Protein AF-W7F8H7-F1 (afdb_monomer)

InterPro domains:
  IPR001106 Aromatic amino acid lyase [PF00221] (1-127)
  IPR001106 Aromatic amino acid lyase [PTHR10362] (3-127)
  IPR008948 L-Aspartase-like [SSF48557] (1-127)

Mean predicted aligned error: 2.89 Å

Sequence (127 aa):
VHCGANFQAASVTAATEKVRLSLQSIGKMLFSQVSEMINHDLSNGLPPNLAADDPSVSFCLKGLDANTAAYTSELGFLANPVSNHVQSAEMHNQSINSLGLLSARQTFAAIECLSMIVANALYTACQ

Foldseek 3Di:
DDDDDPVQVQVLLVVLLVLLLVLLVVLVVLLVVLVQCQPCVRNVRQDHNNDPDDVVPDNPCPVLNVVSVVLSVVSVVLSDRPLVVDPQDDVNPCNDHRCNVVSNVSSVVSVVSSVSSVVSSVVSVVD

Radius of gyration: 20.92 Å; Cα contacts (8 Å, |Δi|>4): 155; chains: 1; bounding box: 55×21×61 Å

Structure (mmCIF, N/CA/C/O backbone):
data_AF-W7F8H7-F1
#
_entry.id   AF-W7F8H7-F1
#
loop_
_atom_site.group_PDB
_atom_site.id
_atom_site.type_symbol
_atom_site.label_atom_id
_atom_site.label_alt_id
_atom_site.label_comp_id
_atom_site.label_asym_id
_atom_site.label_entity_id
_atom_site.label_seq_id
_atom_site.pdbx_PDB_ins_code
_atom_site.Cartn_x
_atom_site.Cartn_y
_atom_site.Cartn_z
_atom_site.occupancy
_atom_site.B_iso_or_equiv
_atom_site.auth_seq_id
_atom_site.auth_comp_id
_atom_site.auth_asym_id
_atom_site.auth_atom_id
_atom_site.pdbx_PDB_model_num
ATOM 1 N N . VAL A 1 1 ? 32.347 -7.811 -28.209 1.00 87.25 1 VAL A N 1
ATOM 2 C CA . VAL A 1 1 ? 31.465 -6.870 -27.476 1.00 87.25 1 VAL A CA 1
ATOM 3 C C . VAL A 1 1 ? 30.032 -7.305 -27.723 1.00 87.25 1 VAL A C 1
ATOM 5 O O . VAL A 1 1 ? 29.695 -7.506 -28.882 1.00 87.25 1 VAL A O 1
ATOM 8 N N . HIS A 1 2 ? 29.231 -7.520 -26.676 1.00 92.44 2 HIS A N 1
ATOM 9 C CA . HIS A 1 2 ? 27.807 -7.851 -26.811 1.00 92.44 2 HIS A CA 1
ATOM 10 C C . HIS A 1 2 ? 26.963 -6.608 -26.521 1.00 92.44 2 HIS A C 1
ATOM 12 O O . HIS A 1 2 ? 27.133 -5.990 -25.472 1.00 92.44 2 HIS A O 1
ATOM 18 N N . CYS A 1 3 ? 26.052 -6.266 -27.432 1.00 93.94 3 CYS A N 1
ATOM 19 C CA . CYS A 1 3 ? 25.064 -5.206 -27.247 1.00 93.94 3 CYS A CA 1
ATOM 20 C C . CYS A 1 3 ? 23.724 -5.857 -26.885 1.00 93.94 3 CYS A C 1
ATOM 22 O O . CYS A 1 3 ? 23.200 -6.648 -27.665 1.00 93.94 3 CYS A O 1
ATOM 24 N N . GLY A 1 4 ? 23.197 -5.563 -25.697 1.00 95.69 4 GLY A N 1
ATOM 25 C CA . GLY A 1 4 ? 21.960 -6.152 -25.178 1.00 95.69 4 GLY A CA 1
ATOM 26 C C . GLY A 1 4 ? 21.073 -5.118 -24.490 1.00 95.69 4 GLY A C 1
ATOM 27 O O . GLY A 1 4 ? 21.343 -3.923 -24.561 1.00 95.69 4 GLY A O 1
ATOM 28 N N . ALA A 1 5 ? 20.028 -5.586 -23.804 1.00 95.38 5 ALA A N 1
ATOM 29 C CA . ALA A 1 5 ? 18.967 -4.739 -23.250 1.00 95.38 5 ALA A CA 1
ATOM 30 C C . ALA A 1 5 ? 18.770 -4.899 -21.729 1.00 95.38 5 ALA A C 1
ATOM 32 O O . ALA A 1 5 ? 17.672 -4.699 -21.217 1.00 95.38 5 ALA A O 1
ATOM 33 N N . ASN A 1 6 ? 19.826 -5.243 -20.980 1.00 96.31 6 ASN A N 1
ATOM 34 C CA . ASN A 1 6 ? 19.750 -5.481 -19.524 1.00 96.31 6 ASN A CA 1
ATOM 35 C C . ASN A 1 6 ? 19.339 -4.240 -18.704 1.00 96.31 6 ASN A C 1
ATOM 37 O O . ASN A 1 6 ? 19.064 -4.352 -17.514 1.00 96.31 6 ASN A O 1
ATOM 41 N N . PHE A 1 7 ? 19.279 -3.063 -19.329 1.00 96.12 7 PHE A N 1
ATOM 42 C CA . PHE A 1 7 ? 18.739 -1.835 -18.745 1.00 96.12 7 PHE A CA 1
ATOM 43 C C . PHE A 1 7 ? 17.199 -1.809 -18.690 1.00 96.12 7 PHE A C 1
ATOM 45 O O . PHE A 1 7 ? 16.627 -0.932 -18.043 1.00 96.12 7 PHE A O 1
ATOM 52 N N . GLN A 1 8 ? 16.506 -2.752 -19.342 1.00 97.75 8 GLN A N 1
ATOM 53 C CA . GLN A 1 8 ? 15.049 -2.848 -19.290 1.00 97.75 8 GLN A CA 1
ATOM 54 C C . GLN A 1 8 ? 14.587 -3.376 -17.923 1.00 97.75 8 GLN A C 1
ATOM 56 O O . GLN A 1 8 ? 14.487 -4.581 -17.693 1.00 97.75 8 GLN A O 1
ATOM 61 N N . ALA A 1 9 ? 14.260 -2.466 -17.007 1.00 97.94 9 ALA A N 1
ATOM 62 C CA . ALA A 1 9 ? 13.911 -2.783 -15.620 1.00 97.94 9 ALA A CA 1
ATOM 63 C C . ALA A 1 9 ? 12.470 -3.316 -15.428 1.00 97.94 9 ALA A C 1
ATOM 65 O O . ALA A 1 9 ? 11.810 -2.984 -14.445 1.00 97.94 9 ALA A O 1
ATOM 66 N N . ALA A 1 10 ? 11.951 -4.126 -16.355 1.00 97.81 10 ALA A N 1
ATOM 67 C 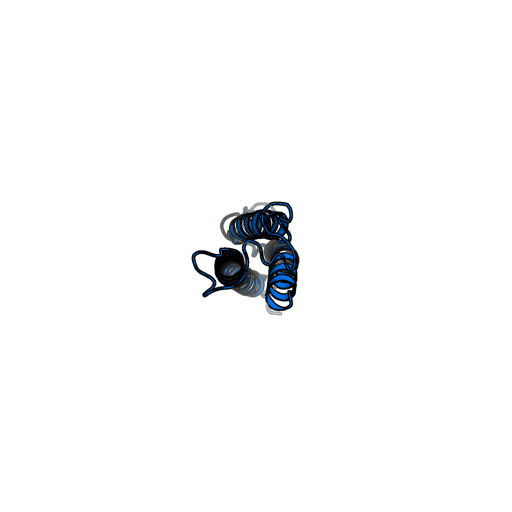CA . ALA A 1 10 ? 10.580 -4.649 -16.299 1.00 97.81 10 ALA A CA 1
ATOM 68 C C . ALA A 1 10 ? 10.326 -5.548 -15.073 1.00 97.81 10 ALA A C 1
ATOM 70 O O . ALA A 1 10 ? 9.221 -5.566 -14.531 1.00 97.81 10 ALA A O 1
ATOM 71 N N . SER A 1 11 ? 11.358 -6.246 -14.587 1.00 98.25 11 SER A N 1
ATOM 72 C CA . SER A 1 11 ? 11.294 -7.036 -13.351 1.00 98.25 11 SER A CA 1
ATOM 73 C C . SER A 1 11 ? 10.974 -6.178 -12.121 1.00 98.25 11 SER A C 1
ATOM 75 O O . SER A 1 11 ? 10.208 -6.608 -11.261 1.00 98.25 11 SER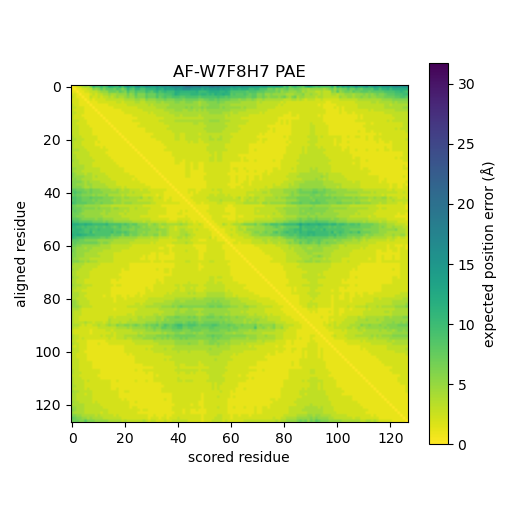 A O 1
ATOM 77 N N . VAL A 1 12 ? 11.499 -4.948 -12.061 1.00 98.50 12 VAL A N 1
ATOM 78 C CA . VAL A 1 12 ? 11.229 -3.993 -10.974 1.00 98.50 12 VAL A CA 1
ATOM 79 C C . VAL A 1 12 ? 9.772 -3.546 -11.009 1.00 98.50 12 VAL A C 1
ATOM 81 O O . VAL A 1 12 ? 9.105 -3.540 -9.974 1.00 98.50 12 VAL A O 1
ATOM 84 N N . THR A 1 13 ? 9.247 -3.224 -12.191 1.00 98.56 13 THR A N 1
ATOM 85 C CA . THR A 1 13 ? 7.835 -2.855 -12.361 1.00 98.56 13 THR A CA 1
ATOM 86 C C . THR A 1 13 ? 6.922 -3.993 -11.931 1.00 98.56 13 THR A C 1
ATOM 88 O O . THR A 1 13 ? 6.068 -3.800 -11.074 1.00 98.56 13 THR A O 1
ATOM 91 N N . ALA A 1 14 ? 7.169 -5.208 -12.426 1.00 98.38 14 ALA A N 1
ATOM 92 C CA . ALA A 1 14 ? 6.368 -6.375 -12.072 1.00 98.38 14 ALA A CA 1
ATOM 93 C C . ALA A 1 14 ? 6.375 -6.666 -10.560 1.00 98.38 14 ALA A C 1
ATOM 95 O O . ALA A 1 14 ? 5.344 -7.033 -9.998 1.00 98.38 14 ALA A O 1
ATOM 96 N N . ALA A 1 15 ? 7.521 -6.508 -9.891 1.00 98.62 15 ALA A N 1
ATOM 97 C CA . ALA A 1 15 ? 7.620 -6.702 -8.447 1.00 98.62 15 ALA A CA 1
ATOM 98 C C . ALA A 1 15 ? 6.854 -5.619 -7.671 1.00 98.62 15 ALA A C 1
ATOM 100 O O . ALA A 1 15 ? 6.046 -5.933 -6.801 1.00 98.62 15 ALA A O 1
ATOM 101 N N . THR A 1 16 ? 7.077 -4.350 -8.008 1.00 98.75 16 THR A N 1
ATOM 102 C CA . THR A 1 16 ? 6.473 -3.209 -7.302 1.00 98.75 16 THR A CA 1
ATOM 103 C C . THR A 1 16 ? 4.955 -3.151 -7.472 1.00 98.75 16 THR A C 1
ATOM 105 O O . THR A 1 16 ? 4.253 -2.898 -6.501 1.00 98.75 16 THR A O 1
ATOM 108 N N . GLU A 1 17 ? 4.418 -3.475 -8.651 1.00 98.56 17 GLU A N 1
ATOM 109 C CA . GLU A 1 17 ? 2.962 -3.543 -8.856 1.00 98.56 17 GLU A CA 1
ATOM 110 C C . GLU A 1 17 ? 2.311 -4.669 -8.047 1.00 98.56 17 GLU A C 1
ATOM 112 O O . GLU A 1 17 ? 1.278 -4.451 -7.416 1.00 98.56 17 GLU A O 1
ATOM 117 N N . LYS A 1 18 ? 2.941 -5.851 -7.984 1.00 98.56 18 LYS A N 1
ATOM 118 C CA . LYS A 1 18 ? 2.455 -6.956 -7.141 1.00 98.56 18 LYS A CA 1
ATOM 119 C C . LYS A 1 18 ? 2.485 -6.600 -5.660 1.00 98.56 18 LYS A C 1
ATOM 121 O O . LYS A 1 18 ? 1.529 -6.895 -4.953 1.00 98.56 18 LYS A O 1
ATOM 126 N N . VAL A 1 19 ? 3.562 -5.964 -5.191 1.00 98.75 19 VAL A N 1
ATOM 127 C CA . VAL A 1 19 ? 3.642 -5.470 -3.809 1.00 98.75 19 VAL A CA 1
ATOM 128 C C . VAL A 1 19 ? 2.498 -4.497 -3.551 1.00 98.75 19 VAL A C 1
ATOM 130 O O . VAL A 1 19 ? 1.752 -4.690 -2.599 1.00 98.75 19 VAL A O 1
ATOM 133 N N . ARG A 1 20 ? 2.300 -3.506 -4.425 1.00 98.62 20 ARG A N 1
ATOM 134 C CA . ARG A 1 20 ? 1.275 -2.471 -4.252 1.00 98.62 20 ARG A CA 1
ATOM 135 C C . ARG A 1 20 ? -0.148 -3.034 -4.199 1.00 98.62 20 ARG A C 1
ATOM 137 O O . ARG A 1 20 ? -0.925 -2.621 -3.343 1.00 98.62 20 ARG A O 1
ATOM 144 N N . LEU A 1 21 ? -0.463 -4.021 -5.037 1.00 98.62 21 LEU A N 1
ATOM 145 C CA . LEU A 1 21 ? -1.747 -4.724 -4.988 1.00 98.62 21 LEU A CA 1
ATOM 146 C C . LEU A 1 21 ? -1.931 -5.504 -3.673 1.00 98.62 21 LEU A C 1
ATOM 148 O O . LEU A 1 21 ? -2.993 -5.442 -3.055 1.00 98.62 21 LEU A O 1
ATOM 152 N N . SER A 1 22 ? -0.885 -6.190 -3.205 1.00 98.75 22 SER A N 1
ATOM 153 C CA . SER A 1 22 ? -0.915 -6.889 -1.915 1.00 98.75 22 SER A CA 1
ATOM 154 C C . SER A 1 22 ? -1.118 -5.928 -0.739 1.00 98.75 22 SER A C 1
ATOM 156 O O . SER A 1 22 ? -1.891 -6.238 0.164 1.00 98.75 22 SER A O 1
ATOM 158 N N . LEU A 1 23 ? -0.485 -4.747 -0.756 1.00 98.81 23 LEU A N 1
ATOM 159 C CA . LEU A 1 23 ? -0.674 -3.721 0.280 1.00 98.81 23 LEU A CA 1
ATOM 160 C C . LEU A 1 23 ? -2.141 -3.287 0.372 1.00 98.81 23 LEU A C 1
ATOM 162 O O . LEU A 1 23 ? -2.678 -3.204 1.472 1.00 98.81 23 LEU A O 1
ATOM 166 N N . GLN A 1 24 ? -2.810 -3.083 -0.766 1.00 98.69 24 GLN A N 1
ATOM 167 C CA . GLN A 1 24 ? -4.237 -2.753 -0.804 1.00 98.69 24 GLN A CA 1
ATOM 168 C C . GLN A 1 24 ? -5.109 -3.845 -0.180 1.00 98.69 24 GLN A C 1
ATOM 170 O O . GLN A 1 24 ? -6.020 -3.533 0.589 1.00 98.69 24 GLN A O 1
ATOM 175 N N . SER A 1 25 ? -4.810 -5.115 -0.455 1.00 98.69 25 SER A N 1
ATOM 176 C CA . SER A 1 25 ? -5.543 -6.237 0.140 1.00 98.69 25 SER A CA 1
ATOM 177 C C . SER A 1 25 ? -5.352 -6.293 1.659 1.00 98.69 25 SER A C 1
ATOM 179 O O . SER A 1 25 ? -6.321 -6.478 2.396 1.00 98.69 25 SER A O 1
ATOM 181 N N . ILE A 1 26 ? -4.126 -6.056 2.139 1.00 98.81 26 ILE A N 1
ATOM 182 C CA . ILE A 1 26 ? -3.822 -5.972 3.575 1.00 98.81 26 ILE A CA 1
ATOM 183 C C . ILE A 1 26 ? -4.573 -4.801 4.216 1.00 98.81 26 ILE A C 1
ATOM 185 O O . ILE A 1 26 ? -5.236 -4.989 5.233 1.00 98.81 26 ILE A O 1
ATOM 189 N N . GLY A 1 27 ? -4.529 -3.611 3.611 1.00 98.75 27 GLY A N 1
ATOM 190 C CA . GLY A 1 27 ? -5.235 -2.436 4.122 1.00 98.75 27 GLY A CA 1
ATOM 191 C C . GLY A 1 27 ? -6.745 -2.655 4.204 1.00 98.75 27 GLY A C 1
ATOM 192 O O . GLY A 1 27 ? -7.356 -2.335 5.219 1.00 98.75 27 GLY A O 1
ATOM 193 N N . LYS A 1 28 ? -7.349 -3.289 3.189 1.00 98.75 28 LYS A N 1
ATOM 194 C CA . LYS A 1 28 ? -8.781 -3.617 3.201 1.00 98.75 28 LYS A CA 1
ATOM 195 C C . LYS A 1 28 ? -9.147 -4.614 4.304 1.00 98.75 28 LYS A C 1
ATOM 197 O O . LYS A 1 28 ? -10.197 -4.462 4.931 1.00 98.75 28 LYS A O 1
ATOM 202 N N . MET A 1 29 ? -8.304 -5.618 4.540 1.00 98.81 29 MET A N 1
ATOM 203 C CA . MET A 1 29 ? -8.487 -6.574 5.633 1.00 98.81 29 MET A CA 1
ATOM 204 C C . MET A 1 29 ? -8.422 -5.871 6.995 1.00 98.81 29 MET A C 1
ATOM 206 O O . MET A 1 29 ? -9.354 -6.010 7.782 1.00 98.81 29 MET A O 1
ATOM 210 N N . LEU A 1 30 ? -7.378 -5.071 7.240 1.00 98.81 30 LEU A N 1
ATOM 211 C CA . LEU A 1 30 ? -7.209 -4.331 8.496 1.00 98.81 30 LEU A CA 1
ATOM 212 C C . LEU A 1 30 ? -8.364 -3.362 8.750 1.00 98.81 30 LEU A C 1
ATOM 214 O O . LEU A 1 30 ? -8.900 -3.328 9.850 1.00 98.81 30 LEU A O 1
ATOM 218 N N . PHE A 1 31 ? -8.796 -2.619 7.729 1.00 98.75 31 PHE A N 1
ATOM 219 C CA . PHE A 1 31 ? -9.956 -1.739 7.848 1.00 98.75 31 PHE A CA 1
ATOM 220 C C . PHE A 1 31 ? -11.221 -2.507 8.234 1.00 98.75 31 PHE A C 1
ATOM 222 O O . PHE A 1 31 ? -11.948 -2.076 9.119 1.00 98.75 31 PHE A O 1
ATOM 229 N N . SER A 1 32 ? -11.457 -3.672 7.623 1.00 98.69 32 SER A N 1
ATOM 230 C CA . SER A 1 32 ? -12.633 -4.488 7.949 1.00 98.69 32 SER A CA 1
ATOM 231 C C . SER A 1 32 ? -12.609 -4.949 9.412 1.00 98.69 32 SER A C 1
ATOM 233 O O . SER A 1 32 ? -13.631 -4.872 10.083 1.00 98.69 32 SER A O 1
ATOM 235 N N . GLN A 1 33 ? -11.438 -5.343 9.925 1.00 98.62 33 GLN A N 1
ATOM 236 C CA . GLN A 1 33 ? -11.255 -5.709 11.335 1.00 98.62 33 GLN A CA 1
ATOM 237 C C . GLN A 1 33 ? -11.470 -4.514 12.275 1.00 98.62 33 GLN A C 1
ATOM 239 O O . GLN A 1 33 ? -12.161 -4.640 13.281 1.00 98.62 33 GLN A O 1
ATOM 244 N N . VAL A 1 34 ? -10.926 -3.339 11.940 1.00 98.44 34 VAL A N 1
ATOM 245 C CA . VAL A 1 34 ? -11.102 -2.107 12.728 1.00 98.44 34 VAL A CA 1
ATOM 246 C C . VAL A 1 34 ? -12.570 -1.703 12.812 1.00 98.44 34 VAL A C 1
ATOM 248 O O . VAL A 1 34 ? -13.072 -1.471 13.911 1.00 98.44 34 VAL A O 1
ATOM 251 N N . SER A 1 35 ? -13.274 -1.660 11.679 1.00 98.19 35 SER A N 1
ATOM 252 C CA . SER A 1 35 ? -14.690 -1.288 11.656 1.00 98.19 35 SER A CA 1
ATOM 253 C C . SER A 1 35 ? -15.568 -2.298 12.402 1.00 98.19 35 SER A C 1
ATOM 255 O O . SER A 1 35 ? -16.549 -1.900 13.027 1.00 98.19 35 SER A O 1
ATOM 257 N N . GLU A 1 36 ? -15.220 -3.590 12.383 1.00 98.44 36 GLU A N 1
ATOM 258 C CA . GLU A 1 36 ? -15.914 -4.616 13.171 1.00 98.44 36 GLU A CA 1
ATOM 259 C C . GLU A 1 36 ? -15.724 -4.402 14.681 1.00 98.44 36 GLU A C 1
ATOM 261 O O . GLU A 1 36 ? -16.707 -4.399 15.416 1.00 98.44 36 GLU A O 1
ATOM 266 N N . MET A 1 37 ? -14.492 -4.145 15.146 1.00 98.06 37 MET A N 1
ATOM 267 C CA . MET A 1 37 ? -14.208 -3.896 16.571 1.00 98.06 37 MET A CA 1
ATOM 268 C C . MET A 1 37 ? -14.883 -2.622 17.096 1.00 98.06 37 MET A C 1
ATOM 270 O O . MET A 1 37 ? -15.375 -2.600 18.221 1.00 98.06 37 MET A O 1
ATOM 274 N N . ILE A 1 38 ? -14.925 -1.562 16.284 1.00 98.00 38 ILE A N 1
ATOM 275 C CA . ILE A 1 38 ? -15.532 -0.271 16.647 1.00 98.00 38 ILE A CA 1
ATOM 276 C C . ILE A 1 38 ? -17.065 -0.352 16.718 1.00 98.00 38 ILE A C 1
ATOM 278 O O . ILE A 1 38 ? -17.696 0.395 17.479 1.00 98.00 38 ILE A O 1
ATOM 282 N N . ASN A 1 39 ? -17.678 -1.245 15.938 1.00 97.69 39 ASN A N 1
ATOM 283 C CA . ASN A 1 39 ? -19.123 -1.401 15.895 1.00 97.69 39 ASN A CA 1
ATOM 284 C C . ASN A 1 39 ? -19.635 -2.318 17.016 1.00 97.69 39 ASN A C 1
ATOM 286 O O . ASN A 1 39 ? -19.514 -3.536 16.934 1.00 97.69 39 ASN A O 1
ATOM 290 N N . HIS A 1 40 ? -20.317 -1.733 18.003 1.00 96.12 40 HIS A N 1
ATOM 291 C CA . HIS A 1 40 ? -20.940 -2.455 19.121 1.00 96.12 40 HIS A CA 1
ATOM 292 C C . HIS A 1 40 ? -21.892 -3.601 18.730 1.00 96.12 40 HIS A C 1
ATOM 294 O O . HIS A 1 40 ? -22.037 -4.550 19.498 1.00 96.12 40 HIS A O 1
ATOM 300 N N . ASP A 1 41 ? -22.510 -3.551 17.545 1.00 97.69 41 ASP A N 1
ATOM 301 C CA . ASP A 1 41 ? -23.408 -4.610 17.068 1.00 97.69 41 ASP A CA 1
ATOM 302 C C . ASP A 1 41 ? -22.642 -5.866 16.610 1.00 97.69 41 ASP A C 1
ATOM 304 O O . ASP A 1 41 ? -23.224 -6.944 16.495 1.00 97.69 41 ASP A O 1
ATOM 308 N N . LEU A 1 42 ? -21.342 -5.731 16.325 1.00 97.56 42 LEU A N 1
ATOM 309 C CA . LEU A 1 42 ? -20.487 -6.784 15.766 1.00 97.56 42 LEU A CA 1
ATOM 310 C C . LEU A 1 42 ? -19.361 -7.203 16.721 1.00 97.56 42 LEU A C 1
ATOM 312 O O . LEU A 1 42 ? -18.875 -8.328 16.661 1.00 97.56 42 LEU A O 1
ATOM 316 N N . SER A 1 43 ? -18.966 -6.318 17.632 1.00 96.50 43 SER A N 1
ATOM 317 C CA . SER A 1 43 ? -17.751 -6.422 18.441 1.00 96.50 43 SER A CA 1
ATOM 318 C C . SER A 1 43 ? -17.864 -7.313 19.687 1.00 96.50 43 SER A C 1
ATOM 320 O O . SER A 1 43 ? -16.994 -7.285 20.557 1.00 96.50 43 SER A O 1
ATOM 322 N N . ASN A 1 44 ? -18.919 -8.127 19.786 1.00 96.94 44 ASN A N 1
ATOM 323 C CA . ASN A 1 44 ? -19.139 -9.103 20.862 1.00 96.94 44 ASN A CA 1
ATOM 324 C C . ASN A 1 44 ? -19.091 -8.514 22.287 1.00 96.94 44 ASN A C 1
ATOM 326 O O . ASN A 1 44 ? -18.547 -9.125 23.207 1.00 96.94 44 ASN A O 1
ATOM 330 N N . GLY A 1 45 ? -19.706 -7.344 22.481 1.00 96.12 45 GLY A N 1
ATOM 331 C CA . GLY A 1 45 ? -19.871 -6.723 23.799 1.00 96.12 45 GLY A CA 1
ATOM 332 C C . GLY A 1 45 ? -18.862 -5.624 24.131 1.00 96.12 45 GLY A C 1
ATOM 333 O O . GLY A 1 45 ? -18.873 -5.136 25.261 1.00 96.12 45 GLY A O 1
ATOM 334 N N . LEU A 1 46 ? -18.022 -5.206 23.176 1.00 97.75 46 LEU A N 1
ATOM 335 C CA . LEU A 1 46 ? -17.221 -3.990 23.335 1.00 97.75 46 LEU A CA 1
ATOM 336 C C . LEU A 1 46 ? -18.115 -2.734 23.303 1.00 97.75 46 LEU A C 1
ATOM 338 O O . LEU A 1 46 ? -19.139 -2.715 22.609 1.00 97.75 46 LEU A O 1
ATOM 342 N N . PRO A 1 47 ? -17.749 -1.671 24.043 1.00 97.12 47 PRO A N 1
ATOM 343 C CA . PRO A 1 47 ? -18.541 -0.450 24.085 1.00 97.12 47 PRO A CA 1
ATOM 344 C C . PRO A 1 47 ? -18.554 0.268 22.721 1.00 97.12 47 PRO A C 1
ATOM 346 O O . PRO A 1 47 ? -17.584 0.176 21.962 1.00 97.12 47 PRO A O 1
ATOM 349 N N . PRO A 1 48 ? -19.618 1.030 22.394 1.00 96.62 48 PRO A N 1
ATOM 350 C CA . PRO A 1 48 ? -19.693 1.782 21.143 1.00 96.62 48 PRO A CA 1
ATOM 351 C C . PRO A 1 48 ? -18.487 2.702 20.939 1.00 96.62 48 PRO A C 1
ATOM 353 O O . PRO A 1 48 ? -18.161 3.519 21.798 1.00 96.62 48 PRO A O 1
ATOM 356 N N . ASN A 1 49 ? -17.843 2.605 19.772 1.00 97.31 49 ASN A N 1
ATOM 357 C CA . ASN A 1 49 ? -16.635 3.363 19.427 1.00 97.31 49 ASN A CA 1
ATOM 358 C C . ASN A 1 49 ? -15.441 3.148 20.377 1.00 97.31 49 ASN A C 1
ATOM 360 O O . ASN A 1 49 ? -14.533 3.977 20.373 1.00 97.31 49 ASN A O 1
ATOM 364 N N . LEU A 1 50 ? -15.448 2.075 21.176 1.00 97.38 50 LEU A N 1
ATOM 365 C CA . LEU A 1 50 ? -14.469 1.784 22.231 1.00 97.38 50 LEU A CA 1
ATOM 366 C C . LEU A 1 50 ? -14.344 2.894 23.295 1.00 97.38 50 LEU A C 1
ATOM 368 O O . LEU A 1 50 ? -13.269 3.145 23.844 1.00 97.38 50 LEU A O 1
ATOM 372 N N . ALA A 1 51 ? -15.454 3.580 23.591 1.00 97.56 51 ALA A N 1
ATOM 373 C CA . ALA A 1 51 ? -15.515 4.558 24.674 1.00 97.56 51 ALA A CA 1
ATOM 374 C C . ALA A 1 51 ? -15.372 3.875 26.049 1.00 97.56 51 ALA A C 1
ATOM 376 O O . ALA A 1 51 ? -16.091 2.924 26.352 1.00 97.56 51 ALA A O 1
ATOM 377 N N . ALA A 1 52 ? -14.446 4.366 26.879 1.00 95.69 52 ALA A N 1
ATOM 378 C CA . ALA A 1 52 ? -14.238 3.871 28.246 1.00 95.69 52 ALA A CA 1
ATOM 379 C C . ALA A 1 52 ? -15.225 4.484 29.261 1.00 95.69 52 ALA A C 1
ATOM 381 O O . ALA A 1 52 ? -15.430 3.949 30.350 1.00 95.69 52 ALA A O 1
ATOM 382 N N . ASP A 1 53 ? -15.801 5.629 28.906 1.00 94.50 53 ASP A N 1
ATOM 383 C CA . ASP A 1 53 ? -16.775 6.412 29.655 1.00 94.50 53 ASP A CA 1
ATOM 384 C C . ASP A 1 53 ? -18.180 6.305 29.030 1.00 94.50 53 ASP A C 1
ATOM 386 O O . ASP A 1 53 ? -18.437 5.426 28.211 1.00 94.50 53 ASP A O 1
ATOM 390 N N . ASP A 1 54 ? -19.120 7.160 29.452 1.00 94.56 54 ASP A N 1
ATOM 391 C CA . ASP A 1 54 ? -20.509 7.129 28.978 1.00 94.56 54 ASP A CA 1
ATOM 392 C C . ASP A 1 54 ? -20.585 7.322 27.443 1.00 94.56 54 ASP A C 1
ATOM 394 O O . ASP A 1 54 ? -20.312 8.422 26.938 1.00 94.56 54 ASP A O 1
ATOM 398 N N . PRO A 1 55 ? -21.009 6.295 26.677 1.00 92.56 55 PRO A N 1
ATOM 399 C CA . PRO A 1 55 ? -21.040 6.356 25.216 1.00 92.56 55 PRO A CA 1
ATOM 400 C C . PRO A 1 55 ? -22.042 7.373 24.647 1.00 92.56 55 PRO A C 1
ATOM 402 O O . PRO A 1 55 ? -22.017 7.648 23.448 1.00 92.56 55 PRO A O 1
ATOM 405 N N . SER A 1 56 ? -22.943 7.931 25.467 1.00 93.06 56 SER A N 1
ATOM 406 C CA . SER A 1 56 ? -23.885 8.973 25.033 1.00 93.06 56 SER A CA 1
ATOM 407 C C . SER A 1 56 ? -23.213 10.329 24.789 1.00 93.06 56 SER A C 1
ATOM 409 O O . SER A 1 56 ? -23.736 11.150 24.031 1.00 93.06 56 SER A O 1
ATOM 411 N N . VAL A 1 57 ? -22.043 10.553 25.397 1.00 94.88 57 VAL A N 1
ATOM 412 C CA . VAL A 1 57 ? -21.268 11.801 25.300 1.00 94.88 57 VAL A CA 1
ATOM 413 C C . VAL A 1 57 ? -19.839 11.589 24.791 1.00 94.88 57 VAL A C 1
ATOM 415 O O . VAL A 1 57 ? -19.160 12.565 24.470 1.00 94.88 57 VAL A O 1
ATOM 418 N N . SER A 1 58 ? -19.395 10.335 24.664 1.00 95.12 58 SER A N 1
ATOM 419 C CA . SER A 1 58 ? -18.055 9.962 24.209 1.00 95.12 58 SER A CA 1
ATOM 420 C C . SER A 1 58 ? -18.101 9.109 22.944 1.00 95.12 58 SER A C 1
ATOM 422 O O . SER A 1 58 ? -18.687 8.029 22.901 1.00 95.12 58 SER A O 1
ATOM 424 N N . PHE A 1 59 ? -17.445 9.597 21.890 1.00 95.06 59 PHE A N 1
ATOM 425 C CA . PHE A 1 59 ? -17.390 8.937 20.580 1.00 95.06 59 PHE A CA 1
ATOM 426 C C . PHE A 1 59 ? -15.994 8.414 20.228 1.00 95.06 59 PHE A C 1
ATOM 428 O O . PHE A 1 59 ? -15.770 8.095 19.064 1.00 95.06 59 PHE A O 1
ATOM 435 N N . CYS A 1 60 ? -15.081 8.375 21.207 1.00 96.25 60 CYS A N 1
ATOM 436 C CA . CYS A 1 60 ? -13.695 7.890 21.165 1.00 96.25 60 CYS A CA 1
ATOM 437 C C . CYS A 1 60 ? -13.114 7.639 19.753 1.00 96.25 60 CYS A C 1
ATOM 439 O O . CYS A 1 60 ? -12.490 8.538 19.186 1.00 96.25 60 CYS A O 1
ATOM 441 N N . LEU A 1 61 ? -13.349 6.466 19.147 1.00 97.94 61 LEU A 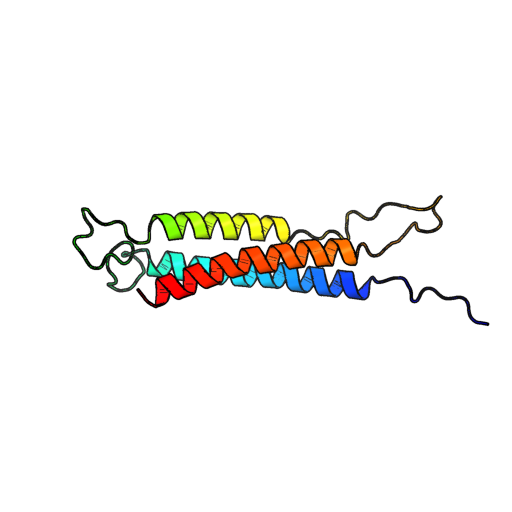N 1
ATOM 442 C CA . LEU A 1 61 ? -12.739 6.077 17.865 1.00 97.94 61 LEU A CA 1
ATOM 443 C C . LEU A 1 61 ? -13.592 6.315 16.607 1.00 97.94 61 LEU A C 1
ATOM 445 O O . LEU A 1 61 ? -13.190 5.930 15.510 1.00 97.94 61 LEU A O 1
ATOM 449 N N . LYS A 1 62 ? -14.731 7.008 16.701 1.00 97.12 62 LYS A N 1
ATOM 450 C CA . LYS A 1 62 ? -15.598 7.312 15.544 1.00 97.12 62 LYS A CA 1
ATOM 451 C C . LYS A 1 62 ? -14.850 8.062 14.434 1.00 97.12 62 LYS A C 1
ATOM 453 O O . LYS A 1 62 ? -15.022 7.767 13.255 1.00 97.12 62 LYS A O 1
ATOM 458 N N . GLY A 1 63 ? -14.012 9.034 14.803 1.00 97.62 63 GLY A N 1
ATOM 459 C CA . GLY A 1 63 ? -13.187 9.771 13.838 1.00 97.62 63 GLY A CA 1
ATOM 460 C C . GLY A 1 63 ? -12.076 8.913 13.225 1.00 97.62 63 GLY A C 1
ATOM 461 O O . GLY A 1 63 ? -11.731 9.085 12.057 1.00 97.62 63 GLY A O 1
ATOM 462 N N . LEU A 1 64 ? -11.545 7.957 13.991 1.00 98.25 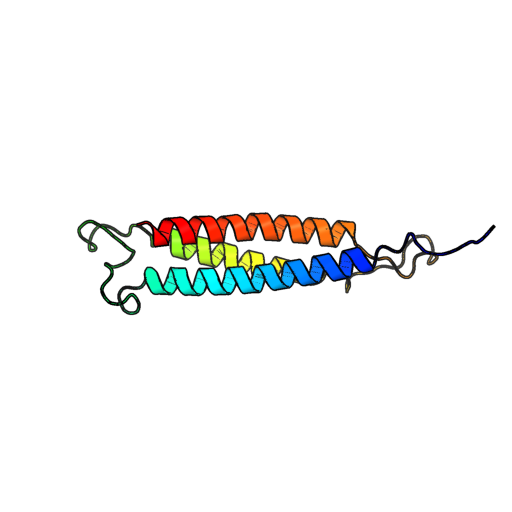64 LEU A N 1
ATOM 463 C CA . LEU A 1 64 ? -10.525 7.027 13.518 1.00 98.25 64 LEU A CA 1
ATOM 464 C C . LEU A 1 64 ? -11.092 6.067 12.465 1.00 98.25 64 LEU A C 1
ATOM 466 O O . LEU A 1 64 ? -10.426 5.843 11.456 1.00 98.25 64 LEU A O 1
ATOM 470 N N . ASP A 1 65 ? -12.314 5.560 12.639 1.00 98.19 65 ASP A N 1
ATOM 471 C CA . ASP A 1 65 ? -12.987 4.722 11.632 1.00 98.19 65 ASP A CA 1
ATOM 472 C C . ASP A 1 65 ? -13.144 5.472 10.296 1.00 98.19 65 ASP A C 1
ATOM 474 O O . ASP A 1 65 ? -12.702 4.995 9.247 1.00 98.19 65 ASP A O 1
ATOM 478 N N . ALA A 1 66 ? -13.635 6.717 10.344 1.00 98.31 66 ALA A N 1
ATOM 479 C CA . ALA A 1 66 ? -13.757 7.577 9.164 1.00 98.31 66 ALA A CA 1
ATOM 480 C C . ALA A 1 66 ? -12.402 7.838 8.473 1.00 98.31 66 ALA A C 1
ATOM 482 O O . ALA A 1 66 ? -12.296 7.740 7.248 1.00 98.31 66 ALA A O 1
ATOM 483 N N . ASN A 1 67 ? -11.345 8.112 9.246 1.00 97.75 67 ASN A N 1
ATOM 484 C CA . ASN A 1 67 ? -9.996 8.301 8.706 1.00 97.75 67 ASN A CA 1
ATOM 485 C C . ASN A 1 67 ? -9.445 7.010 8.080 1.00 97.75 67 ASN A C 1
ATOM 487 O O . ASN A 1 67 ? -8.837 7.046 7.012 1.00 97.75 67 ASN A O 1
ATOM 491 N N . THR A 1 68 ? -9.686 5.855 8.705 1.00 98.50 68 THR A N 1
ATOM 492 C CA . THR A 1 68 ? -9.232 4.555 8.184 1.00 98.50 68 THR A CA 1
ATOM 493 C C . THR A 1 68 ? -9.931 4.207 6.868 1.00 98.50 68 THR A C 1
ATOM 495 O O . THR A 1 68 ? -9.288 3.693 5.948 1.00 98.50 68 THR A O 1
ATOM 498 N N . ALA A 1 69 ? -11.213 4.557 6.725 1.00 98.69 69 ALA A N 1
ATOM 499 C CA . ALA A 1 69 ? -11.944 4.431 5.466 1.00 98.69 69 ALA A CA 1
ATOM 500 C C . ALA A 1 69 ? -11.346 5.317 4.354 1.00 98.69 69 ALA A C 1
ATOM 502 O O . ALA A 1 69 ? -11.210 4.867 3.209 1.00 98.69 69 ALA A O 1
ATOM 503 N N . ALA A 1 70 ? -10.940 6.549 4.685 1.00 98.75 70 ALA A N 1
ATOM 504 C CA . ALA A 1 70 ? -10.285 7.460 3.746 1.00 98.75 70 ALA A CA 1
ATOM 505 C C . ALA A 1 70 ? -8.939 6.899 3.256 1.00 98.75 70 ALA A C 1
ATOM 507 O O . AL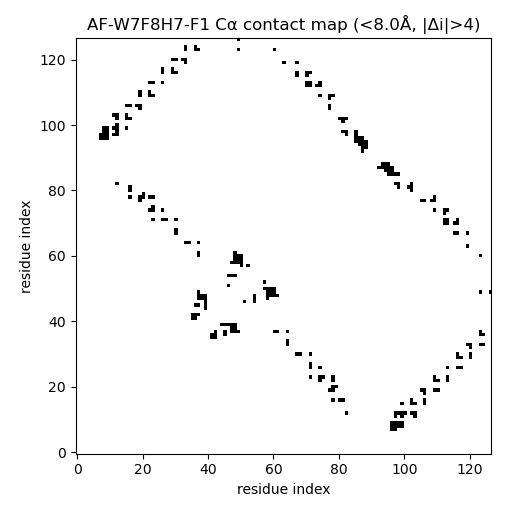A A 1 70 ? -8.742 6.765 2.047 1.00 98.75 70 ALA A O 1
ATOM 508 N N . TYR A 1 71 ? -8.067 6.463 4.173 1.00 98.81 71 TYR A N 1
ATOM 509 C CA . TYR A 1 71 ? -6.786 5.842 3.815 1.00 98.81 71 TYR A CA 1
ATOM 510 C C . TYR A 1 71 ? -6.977 4.569 2.982 1.00 98.81 71 TYR A C 1
ATOM 512 O O . TYR A 1 71 ? -6.292 4.360 1.987 1.00 98.81 71 TYR A O 1
ATOM 520 N N . THR A 1 72 ? -7.958 3.730 3.322 1.00 98.75 72 THR A N 1
ATOM 521 C CA . THR A 1 72 ? -8.249 2.511 2.547 1.00 98.75 72 THR A CA 1
ATOM 522 C C . THR A 1 72 ? -8.686 2.836 1.115 1.00 98.75 72 THR A C 1
ATOM 524 O O . THR A 1 72 ? -8.326 2.120 0.178 1.00 98.75 72 THR A O 1
ATOM 527 N N . SER A 1 73 ? -9.437 3.924 0.929 1.00 98.75 73 SER A N 1
ATOM 528 C CA . SER A 1 73 ? -9.870 4.392 -0.393 1.00 98.75 73 SER A CA 1
ATOM 529 C C . SER A 1 73 ? -8.695 4.919 -1.220 1.00 98.75 73 SER A C 1
ATOM 531 O O . SER A 1 73 ? -8.545 4.545 -2.384 1.00 98.75 73 SER A O 1
ATOM 533 N N . GLU A 1 74 ? -7.826 5.730 -0.612 1.00 98.81 74 GLU A N 1
ATOM 534 C CA . GLU A 1 74 ? -6.594 6.220 -1.241 1.00 98.81 74 GLU A CA 1
ATOM 535 C C . GLU A 1 74 ? -5.665 5.065 -1.638 1.00 98.81 74 GLU A C 1
ATOM 537 O O . GLU A 1 74 ? -5.188 5.001 -2.773 1.00 98.81 74 GLU A O 1
ATOM 542 N N . LEU A 1 75 ? -5.483 4.087 -0.749 1.00 98.69 75 LEU A N 1
ATOM 543 C CA . LEU A 1 75 ? -4.702 2.886 -1.021 1.00 98.69 75 LEU A CA 1
ATOM 544 C C . LEU A 1 75 ? -5.286 2.067 -2.184 1.00 98.69 75 LEU A C 1
ATOM 546 O O . LEU A 1 75 ? -4.541 1.525 -3.002 1.00 98.69 75 LEU A O 1
ATOM 550 N N . GLY A 1 76 ? -6.618 2.021 -2.294 1.00 98.50 76 GLY A N 1
ATOM 551 C CA . GLY A 1 76 ? -7.324 1.449 -3.438 1.00 98.50 76 GLY A CA 1
ATOM 552 C C . GLY A 1 76 ? -6.976 2.135 -4.759 1.00 98.50 76 GLY A C 1
ATOM 553 O O . GLY A 1 76 ? -6.726 1.459 -5.755 1.00 98.50 76 GLY A O 1
ATOM 554 N N . PHE A 1 77 ? -6.895 3.466 -4.769 1.00 98.62 77 PHE A N 1
ATOM 555 C CA . PHE A 1 77 ? -6.485 4.225 -5.950 1.00 98.62 77 PHE A CA 1
ATOM 556 C C . PHE A 1 77 ? -5.010 3.992 -6.310 1.00 98.62 77 PHE A C 1
ATOM 558 O O . PHE A 1 77 ? -4.685 3.776 -7.481 1.00 98.62 77 PHE A O 1
ATOM 565 N N . LEU A 1 78 ? -4.120 3.976 -5.314 1.00 98.56 78 LEU A N 1
ATOM 566 C CA . LEU A 1 78 ? -2.690 3.723 -5.513 1.00 98.56 78 LEU A CA 1
ATOM 567 C C . LEU A 1 78 ? -2.415 2.324 -6.084 1.00 98.56 78 LEU A C 1
ATOM 569 O O . LEU A 1 78 ? -1.421 2.134 -6.781 1.00 98.56 78 LEU A O 1
ATOM 573 N N . ALA A 1 79 ? -3.294 1.347 -5.841 1.00 98.31 79 ALA A N 1
ATOM 574 C CA . ALA A 1 79 ? -3.152 -0.026 -6.329 1.00 98.31 79 ALA A CA 1
ATOM 575 C C . ALA A 1 79 ? -3.183 -0.172 -7.859 1.00 98.31 79 ALA A C 1
ATOM 577 O O . ALA A 1 79 ? -2.769 -1.213 -8.373 1.00 98.31 79 ALA A O 1
ATOM 578 N N . ASN A 1 80 ? -3.632 0.849 -8.596 1.00 98.31 80 ASN A N 1
ATOM 579 C CA . ASN A 1 80 ? -3.666 0.798 -10.054 1.00 98.31 80 ASN A CA 1
ATOM 580 C C . ASN A 1 80 ? -2.255 0.580 -10.650 1.00 98.31 80 ASN A C 1
ATOM 582 O O . ASN A 1 80 ? -1.266 1.152 -10.164 1.00 98.31 80 ASN A O 1
ATOM 586 N N . PRO A 1 81 ? -2.124 -0.258 -11.695 1.00 97.69 81 PRO A N 1
ATOM 587 C CA . PRO A 1 81 ? -0.853 -0.447 -12.380 1.00 97.69 81 PRO A CA 1
ATOM 588 C C . PRO A 1 81 ? -0.450 0.836 -13.115 1.00 97.69 81 PRO A C 1
ATOM 590 O O . PRO A 1 81 ? -1.293 1.574 -13.611 1.00 97.69 81 PRO A O 1
ATOM 593 N N . VAL A 1 82 ? 0.854 1.092 -13.186 1.00 97.69 82 VAL A N 1
ATOM 594 C CA . VAL A 1 82 ? 1.442 2.145 -14.025 1.00 97.69 82 VAL A CA 1
ATOM 595 C C . VAL A 1 82 ? 1.937 1.584 -15.357 1.00 97.69 82 VAL A C 1
ATOM 597 O O . VAL A 1 82 ? 2.099 2.329 -16.319 1.00 97.69 82 VAL A O 1
ATOM 600 N N . SER A 1 83 ? 2.187 0.274 -15.428 1.00 96.81 83 SER A N 1
ATOM 601 C CA . SER A 1 83 ? 2.751 -0.422 -16.590 1.00 96.81 83 SER A CA 1
ATOM 602 C C . SER A 1 83 ? 1.877 -0.361 -17.849 1.00 96.81 83 SER A C 1
ATOM 604 O O . SER A 1 83 ? 2.387 -0.506 -18.957 1.00 96.81 83 SER A O 1
ATOM 606 N N . ASN A 1 84 ? 0.581 -0.080 -17.715 1.00 97.06 84 ASN A N 1
ATOM 607 C CA . ASN A 1 84 ? -0.352 0.148 -18.824 1.00 97.06 84 ASN A CA 1
ATOM 608 C C . ASN A 1 84 ? -0.301 1.583 -19.396 1.00 97.06 84 ASN A C 1
ATOM 610 O O . ASN A 1 84 ? -1.021 1.878 -20.347 1.00 97.06 84 ASN A O 1
ATOM 614 N N . HIS A 1 85 ? 0.543 2.466 -18.852 1.00 98.00 85 HIS A N 1
ATOM 615 C CA . HIS A 1 85 ? 0.692 3.859 -19.293 1.00 98.00 85 HIS A CA 1
ATOM 616 C C . HIS A 1 85 ? 1.990 4.131 -20.076 1.00 98.00 85 HIS A C 1
ATOM 618 O O . HIS A 1 85 ? 2.348 5.291 -20.294 1.00 98.00 85 HIS A O 1
ATOM 624 N N . VAL A 1 86 ? 2.696 3.083 -20.515 1.00 98.19 86 VAL A N 1
ATOM 625 C CA . VAL A 1 86 ? 3.931 3.197 -21.311 1.00 98.19 86 VAL A CA 1
ATOM 626 C C . VAL A 1 86 ? 3.705 4.058 -22.554 1.00 98.19 86 VAL A C 1
ATOM 628 O O . VAL A 1 86 ? 2.752 3.860 -23.303 1.00 98.19 86 VAL A O 1
ATOM 631 N N . GLN A 1 87 ? 4.613 5.008 -22.772 1.00 98.38 87 GLN A N 1
ATOM 632 C CA . GLN A 1 87 ? 4.665 5.842 -23.969 1.00 98.38 87 GLN A CA 1
ATOM 633 C C . GLN A 1 87 ? 5.903 5.495 -24.781 1.00 98.38 87 GLN A C 1
ATOM 635 O O . GLN A 1 87 ? 6.943 5.143 -24.220 1.00 98.38 87 GLN A O 1
ATOM 640 N N . SER A 1 88 ? 5.812 5.656 -26.097 1.00 97.69 88 SER A N 1
ATOM 641 C CA . SER A 1 88 ? 6.983 5.548 -26.954 1.00 97.69 88 SER A CA 1
ATOM 642 C C . SER A 1 88 ? 7.885 6.764 -26.755 1.00 97.69 88 SER A C 1
ATOM 644 O O . SER A 1 88 ? 7.488 7.887 -27.056 1.00 97.69 88 SER A O 1
ATOM 646 N N . ALA A 1 89 ? 9.105 6.540 -26.275 1.00 97.50 89 ALA A N 1
ATOM 647 C CA . ALA A 1 89 ? 10.073 7.597 -26.005 1.00 97.50 89 ALA A CA 1
ATOM 648 C C . ALA A 1 89 ? 11.233 7.585 -27.012 1.00 97.50 89 ALA A C 1
ATOM 650 O O . ALA A 1 89 ? 11.432 6.608 -27.737 1.00 97.50 89 ALA A O 1
ATOM 651 N N . GLU A 1 90 ? 11.995 8.685 -27.035 1.00 97.75 90 GLU A N 1
ATOM 652 C CA . GLU A 1 90 ? 13.275 8.805 -27.754 1.00 97.75 90 GLU A CA 1
ATOM 653 C C . GLU A 1 90 ? 13.153 8.416 -29.237 1.00 97.75 90 GLU A C 1
ATOM 655 O O . GLU A 1 90 ? 13.696 7.414 -29.685 1.00 97.75 90 GLU A O 1
ATOM 660 N N . MET A 1 91 ? 12.325 9.161 -29.984 1.00 97.00 91 MET A N 1
ATOM 661 C CA . MET A 1 91 ? 12.093 8.941 -31.423 1.00 97.00 91 MET A CA 1
ATOM 662 C C . MET A 1 91 ? 11.721 7.487 -31.790 1.00 97.00 91 MET A C 1
ATOM 664 O O . MET A 1 91 ? 12.102 6.992 -32.846 1.00 97.00 91 MET A O 1
ATOM 668 N N . HIS A 1 92 ? 10.961 6.807 -30.923 1.00 95.94 92 HIS A N 1
ATOM 669 C CA . HIS A 1 92 ? 10.555 5.396 -31.042 1.00 95.94 92 HIS A CA 1
ATOM 670 C C . HIS A 1 92 ? 11.647 4.343 -30.809 1.00 95.94 92 HIS A C 1
ATOM 672 O O . HIS A 1 92 ? 11.350 3.149 -30.872 1.00 95.94 92 HIS A O 1
ATOM 678 N N . ASN A 1 93 ? 12.867 4.736 -30.442 1.00 97.56 93 ASN A N 1
ATOM 679 C CA . ASN A 1 93 ? 13.902 3.790 -30.027 1.00 97.56 93 ASN A CA 1
ATOM 680 C C . ASN A 1 93 ? 13.540 3.097 -28.699 1.00 97.56 93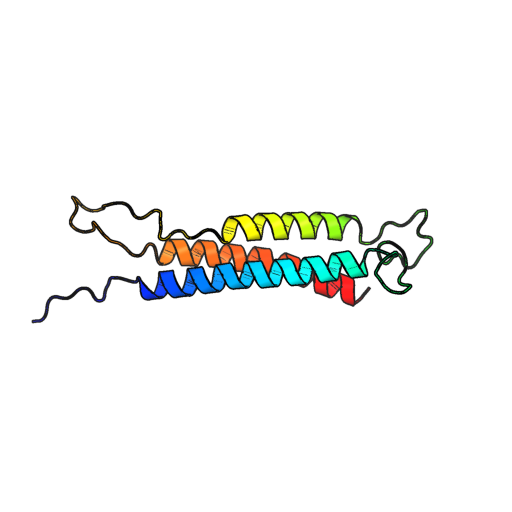 ASN A C 1
ATOM 682 O O . ASN A 1 93 ? 13.861 1.930 -28.485 1.00 97.56 93 ASN A O 1
ATOM 686 N N . GLN A 1 94 ? 12.798 3.788 -27.825 1.00 97.19 94 GLN A N 1
ATOM 687 C CA . GLN A 1 94 ? 12.264 3.241 -26.575 1.00 97.19 94 GLN A CA 1
ATOM 688 C C . GLN A 1 94 ? 10.740 3.110 -26.638 1.00 97.19 94 GLN A C 1
ATOM 690 O O . GLN A 1 94 ? 10.007 3.652 -25.806 1.00 97.19 94 GLN A O 1
ATOM 695 N N . SER A 1 95 ? 10.263 2.380 -27.648 1.00 96.81 95 SER A N 1
ATOM 696 C CA . SER A 1 95 ? 8.841 2.048 -27.821 1.00 96.81 95 SER A CA 1
ATOM 697 C C . SER A 1 95 ? 8.273 1.209 -26.669 1.00 96.81 95 SER A C 1
ATOM 699 O O . SER A 1 95 ? 7.078 1.279 -26.396 1.00 96.81 95 SER A O 1
ATOM 701 N N . ILE A 1 96 ? 9.138 0.478 -25.955 1.00 96.62 96 ILE A N 1
ATOM 702 C CA . ILE A 1 96 ? 8.850 -0.161 -24.668 1.00 96.62 96 ILE A CA 1
ATOM 703 C C . ILE A 1 96 ? 9.817 0.348 -23.594 1.00 96.62 96 ILE A C 1
ATOM 705 O O . ILE A 1 96 ? 11.027 0.435 -23.801 1.00 96.62 96 ILE A O 1
ATOM 709 N N . ASN A 1 97 ? 9.300 0.646 -22.409 1.00 98.00 97 ASN A N 1
ATOM 710 C CA . ASN A 1 97 ? 10.086 1.027 -21.238 1.00 98.00 97 ASN A CA 1
ATOM 711 C C . ASN A 1 97 ? 9.361 0.569 -19.971 1.00 98.00 97 ASN A C 1
ATOM 713 O O . ASN A 1 97 ? 8.154 0.345 -19.980 1.00 98.00 97 ASN A O 1
ATOM 717 N N . SER A 1 98 ? 10.108 0.358 -18.890 1.00 98.06 98 SER A N 1
ATOM 718 C CA . SER A 1 98 ? 9.562 -0.336 -17.724 1.00 98.06 98 SER A CA 1
ATOM 719 C C . SER A 1 98 ? 8.671 0.533 -16.846 1.00 98.06 98 SER A C 1
ATOM 721 O O . SER A 1 98 ? 7.830 -0.007 -16.137 1.00 98.06 98 SER A O 1
ATOM 723 N N . LEU A 1 99 ? 8.884 1.852 -16.814 1.00 98.62 99 LEU A N 1
ATOM 724 C CA . LEU A 1 99 ? 8.337 2.740 -15.777 1.00 98.62 99 LEU A CA 1
ATOM 725 C C . LEU A 1 99 ? 8.706 2.302 -14.340 1.00 98.62 99 LEU A C 1
ATOM 727 O O . LEU A 1 99 ? 8.026 2.665 -13.380 1.00 98.62 99 LEU A O 1
ATOM 731 N N . GLY A 1 100 ? 9.799 1.546 -14.164 1.00 98.31 100 GLY A N 1
ATOM 732 C CA . GLY A 1 100 ? 10.134 0.891 -12.891 1.00 98.3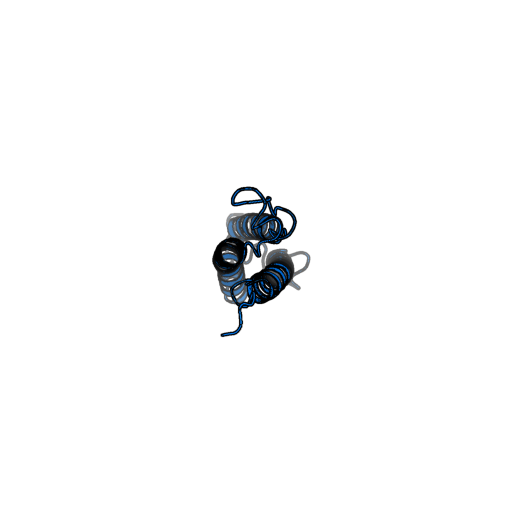1 100 GLY A CA 1
ATOM 733 C C . GLY A 1 100 ? 10.261 1.846 -11.705 1.00 98.31 100 GLY A C 1
ATOM 734 O O . GLY A 1 100 ? 9.702 1.583 -10.642 1.00 98.31 100 GLY A O 1
ATOM 735 N N . LEU A 1 101 ? 10.917 2.996 -11.890 1.00 98.62 101 LEU A N 1
ATOM 736 C CA . LEU A 1 101 ? 11.037 4.004 -10.832 1.00 98.62 101 LEU A CA 1
ATOM 737 C C . LEU A 1 101 ? 9.692 4.672 -10.502 1.00 98.62 101 LEU A C 1
ATOM 739 O O . LEU A 1 101 ? 9.423 4.961 -9.337 1.00 98.62 101 LEU A O 1
ATOM 743 N N . LEU A 1 102 ? 8.830 4.899 -11.499 1.00 98.62 102 LEU A N 1
ATOM 744 C CA . LEU A 1 102 ? 7.488 5.437 -11.268 1.00 98.62 102 LEU A CA 1
ATOM 745 C C . LEU A 1 102 ? 6.654 4.449 -10.443 1.00 98.62 102 LEU A C 1
ATOM 747 O O . LEU A 1 102 ? 6.075 4.845 -9.434 1.00 98.62 102 LEU A O 1
ATOM 751 N N . SER A 1 103 ? 6.661 3.165 -10.816 1.00 98.75 103 SER A N 1
ATOM 752 C CA . SER A 1 103 ? 5.970 2.121 -10.052 1.00 98.75 103 SER A CA 1
ATOM 753 C C . SER A 1 103 ? 6.504 2.014 -8.620 1.00 98.75 103 SER A C 1
ATOM 755 O O . SER A 1 103 ? 5.723 1.917 -7.672 1.00 98.75 103 SER A O 1
ATOM 757 N N . ALA A 1 104 ? 7.825 2.101 -8.431 1.00 98.75 104 ALA A N 1
ATOM 758 C CA . ALA A 1 104 ? 8.437 2.095 -7.104 1.00 98.75 104 ALA A CA 1
ATOM 759 C C . ALA A 1 104 ? 7.961 3.274 -6.238 1.00 98.75 104 ALA A C 1
ATOM 761 O O . ALA A 1 104 ? 7.596 3.065 -5.085 1.00 98.75 104 ALA A O 1
ATOM 762 N N . ARG A 1 105 ? 7.878 4.491 -6.796 1.00 98.81 105 ARG A N 1
ATOM 763 C CA . ARG A 1 105 ? 7.380 5.676 -6.074 1.00 98.81 105 ARG A CA 1
ATOM 764 C C . ARG A 1 105 ? 5.913 5.549 -5.662 1.00 98.81 105 ARG A C 1
ATOM 766 O O . ARG A 1 105 ? 5.586 5.868 -4.526 1.00 98.81 105 ARG A O 1
ATOM 773 N N . GLN A 1 106 ? 5.049 5.043 -6.545 1.00 98.69 106 GLN A N 1
ATOM 774 C CA . GLN A 1 106 ? 3.641 4.791 -6.195 1.00 98.69 106 GLN A CA 1
ATOM 775 C C . GLN A 1 106 ? 3.510 3.704 -5.121 1.00 98.69 106 GLN A C 1
ATOM 777 O O . GLN A 1 106 ? 2.655 3.774 -4.245 1.00 98.69 106 GLN A O 1
ATOM 782 N N . THR A 1 107 ? 4.393 2.705 -5.155 1.00 98.81 107 THR A N 1
ATOM 783 C CA . THR A 1 107 ? 4.438 1.650 -4.130 1.00 98.81 107 THR A CA 1
ATOM 784 C C . THR A 1 107 ? 4.909 2.196 -2.790 1.00 98.81 107 THR A C 1
ATOM 786 O O . THR A 1 107 ? 4.358 1.820 -1.765 1.00 98.81 107 THR A O 1
ATOM 789 N N . PHE A 1 108 ? 5.874 3.115 -2.785 1.00 98.75 108 PHE A N 1
ATOM 790 C CA . PHE A 1 108 ? 6.311 3.792 -1.569 1.00 98.75 108 PHE A CA 1
ATOM 791 C C . PHE A 1 108 ? 5.179 4.616 -0.935 1.00 98.75 108 PHE A C 1
ATOM 793 O O . PHE A 1 108 ? 4.908 4.445 0.248 1.00 98.75 108 PHE A O 1
ATOM 800 N N . ALA A 1 109 ? 4.439 5.399 -1.728 1.00 98.81 109 ALA A N 1
ATOM 801 C CA . ALA A 1 109 ? 3.259 6.120 -1.238 1.00 98.81 109 ALA A CA 1
ATOM 802 C C . ALA A 1 109 ? 2.190 5.169 -0.657 1.00 98.81 109 ALA A C 1
ATOM 804 O O . ALA A 1 109 ? 1.598 5.443 0.385 1.00 98.81 109 ALA A O 1
ATOM 805 N N . ALA A 1 110 ? 1.982 4.003 -1.281 1.00 98.88 110 ALA A N 1
ATOM 806 C CA . ALA A 1 110 ? 1.075 2.980 -0.757 1.00 98.88 110 ALA A CA 1
ATOM 807 C C . ALA A 1 110 ? 1.548 2.392 0.587 1.00 98.88 110 ALA A C 1
ATOM 809 O O . ALA A 1 110 ? 0.717 2.073 1.435 1.00 98.88 110 ALA A O 1
ATOM 810 N N . ILE A 1 111 ? 2.863 2.269 0.807 1.00 98.88 111 ILE A N 1
ATOM 811 C CA . ILE A 1 111 ? 3.433 1.848 2.098 1.00 98.88 111 ILE A CA 1
ATOM 812 C C . ILE A 1 111 ? 3.154 2.902 3.176 1.00 98.88 111 ILE A C 1
ATOM 814 O O . ILE A 1 111 ? 2.745 2.541 4.280 1.00 98.88 111 ILE A O 1
ATOM 818 N N . GLU A 1 112 ? 3.334 4.190 2.875 1.00 98.75 112 GLU A N 1
ATOM 819 C CA . GLU A 1 112 ? 3.037 5.280 3.817 1.00 98.75 112 GLU A CA 1
ATOM 820 C C . GLU A 1 112 ? 1.544 5.310 4.176 1.00 98.75 112 GLU A C 1
ATOM 822 O O . GLU A 1 112 ? 1.187 5.331 5.354 1.00 98.75 112 GLU A O 1
ATOM 827 N N . CYS A 1 113 ? 0.665 5.193 3.177 1.00 98.81 113 CYS A N 1
ATOM 828 C CA . CYS A 1 113 ? -0.781 5.127 3.380 1.00 98.81 113 CYS A CA 1
ATOM 829 C C . CYS A 1 113 ? -1.195 3.901 4.222 1.00 98.81 113 CYS A C 1
ATOM 831 O O . CYS A 1 113 ? -1.943 4.028 5.193 1.00 98.81 113 CYS A O 1
ATOM 833 N N . LEU A 1 114 ? -0.652 2.711 3.922 1.00 98.88 114 LEU A N 1
ATOM 834 C CA . LEU A 1 114 ? -0.907 1.507 4.718 1.00 98.88 114 LEU A CA 1
ATOM 835 C C . LEU A 1 114 ? -0.400 1.658 6.158 1.00 98.88 114 LEU A C 1
ATOM 837 O O . LEU A 1 114 ? -1.046 1.167 7.080 1.00 98.88 114 LEU A O 1
ATOM 841 N N . SER A 1 115 ? 0.720 2.350 6.370 1.00 98.88 115 SER A N 1
ATOM 842 C CA . SER A 1 115 ? 1.266 2.583 7.712 1.00 98.88 115 SER A CA 1
ATOM 843 C C . SER A 1 115 ? 0.281 3.349 8.602 1.00 98.88 115 SER A C 1
ATOM 845 O O . SER A 1 115 ? 0.161 3.029 9.783 1.00 98.88 115 SER A O 1
ATOM 847 N N . MET A 1 116 ? -0.496 4.278 8.033 1.00 98.81 116 MET A N 1
ATOM 848 C CA . MET A 1 116 ? -1.574 4.968 8.754 1.00 98.81 116 MET A CA 1
ATOM 849 C C . MET A 1 116 ? -2.721 4.020 9.133 1.00 98.81 116 MET A C 1
ATOM 851 O O . MET A 1 116 ? -3.222 4.079 10.254 1.00 98.81 116 MET A O 1
ATOM 855 N N . ILE A 1 117 ? -3.101 3.099 8.239 1.00 98.88 117 ILE A N 1
ATOM 856 C CA . ILE A 1 117 ? -4.115 2.065 8.522 1.00 98.88 117 ILE A CA 1
ATOM 857 C C . ILE A 1 117 ? -3.630 1.122 9.632 1.00 98.88 117 ILE A C 1
ATOM 859 O O . ILE A 1 117 ? -4.385 0.814 10.550 1.00 98.88 117 ILE A O 1
ATOM 863 N N . VAL A 1 118 ? -2.367 0.686 9.581 1.00 98.81 118 VAL A N 1
ATOM 864 C CA . VAL A 1 118 ? -1.763 -0.192 10.599 1.00 98.81 118 VAL A CA 1
ATOM 865 C C . VAL A 1 118 ? -1.691 0.506 11.956 1.00 98.81 118 VAL A C 1
ATOM 867 O O . VAL A 1 118 ? -2.022 -0.110 12.966 1.00 98.81 118 VAL A O 1
ATOM 870 N N . ALA A 1 119 ? -1.304 1.784 11.996 1.00 98.75 119 ALA A N 1
ATOM 871 C CA . ALA A 1 119 ? -1.283 2.565 13.231 1.00 98.75 119 ALA A CA 1
ATOM 872 C C . ALA A 1 119 ? -2.686 2.683 13.849 1.00 98.75 119 ALA A C 1
ATOM 874 O O . ALA A 1 119 ? -2.854 2.443 15.044 1.00 98.75 119 ALA A O 1
ATOM 875 N N . ASN A 1 120 ? -3.700 2.968 13.026 1.00 98.62 120 ASN A N 1
ATOM 876 C CA . ASN A 1 120 ? -5.095 3.009 13.457 1.00 98.62 120 ASN A CA 1
ATOM 877 C C . ASN A 1 120 ? -5.572 1.649 13.983 1.00 98.62 120 ASN A C 1
ATOM 879 O O . ASN A 1 120 ? -6.217 1.588 15.030 1.00 98.62 120 ASN A O 1
ATOM 883 N N . ALA A 1 121 ? -5.221 0.558 13.298 1.00 98.69 121 ALA A N 1
ATOM 884 C CA . ALA A 1 121 ? -5.562 -0.794 13.727 1.00 98.69 121 ALA A CA 1
ATOM 885 C C . ALA A 1 121 ? -4.920 -1.157 15.069 1.00 98.69 121 ALA A C 1
ATOM 887 O O . ALA A 1 121 ? -5.603 -1.669 15.953 1.00 98.69 121 ALA A O 1
ATOM 888 N N . LEU A 1 122 ? -3.637 -0.832 15.252 1.00 98.69 122 LEU A N 1
ATOM 889 C CA . LEU A 1 122 ? -2.929 -1.067 16.507 1.00 98.69 122 LEU A CA 1
ATOM 890 C C . LEU A 1 122 ? -3.530 -0.253 17.658 1.00 98.69 122 LEU A C 1
ATOM 892 O O . LEU A 1 122 ? -3.725 -0.791 18.742 1.00 98.69 122 LEU A O 1
ATOM 896 N N . TYR A 1 123 ? -3.845 1.024 17.426 1.00 98.50 123 TYR A N 1
ATOM 897 C CA . TYR A 1 123 ? -4.466 1.867 18.447 1.00 98.50 123 TYR A CA 1
ATOM 898 C C . TYR A 1 123 ? -5.850 1.343 18.846 1.00 98.50 123 TYR A C 1
ATOM 900 O O . TYR A 1 123 ? -6.133 1.215 20.031 1.00 98.50 123 TYR A O 1
ATOM 908 N N . THR A 1 124 ? -6.669 0.953 17.863 1.00 98.44 124 THR A N 1
ATOM 909 C CA . THR A 1 124 ? -8.004 0.377 18.100 1.00 98.44 124 THR A CA 1
ATOM 910 C C . THR A 1 124 ? -7.923 -0.935 18.884 1.00 98.44 124 THR A C 1
ATOM 912 O O . THR A 1 124 ? -8.760 -1.179 19.736 1.00 98.44 124 THR A O 1
ATOM 915 N N . ALA A 1 125 ? -6.919 -1.779 18.625 1.00 98.06 125 ALA A N 1
ATOM 916 C CA . ALA A 1 125 ? -6.767 -3.061 19.316 1.00 98.06 125 ALA A CA 1
ATOM 917 C C . ALA A 1 125 ? -6.278 -2.938 20.773 1.00 98.06 125 ALA A C 1
ATOM 919 O O . ALA A 1 125 ? -6.455 -3.872 21.552 1.00 98.06 125 ALA A O 1
ATOM 920 N N . CYS A 1 126 ? -5.618 -1.831 21.127 1.00 98.00 126 CYS A N 1
ATOM 921 C CA . CYS A 1 126 ? -5.080 -1.594 22.472 1.00 98.00 126 CYS A CA 1
ATOM 922 C C . CYS A 1 126 ? -6.025 -0.810 23.395 1.00 98.00 126 CYS A C 1
ATOM 924 O O . CYS A 1 126 ? -5.791 -0.808 24.604 1.00 98.00 126 CYS A O 1
ATOM 926 N N . GLN A 1 127 ? -6.997 -0.097 22.822 1.00 95.94 127 GLN A N 1
ATOM 927 C CA . GLN A 1 127 ? -8.013 0.678 23.539 1.00 95.94 127 GLN A CA 1
ATOM 928 C C . GLN A 1 127 ? -9.021 -0.246 24.227 1.00 95.94 127 GLN A C 1
ATOM 930 O O . GLN A 1 127 ? -9.337 0.033 25.405 1.00 95.94 127 GLN A O 1
#

Organism: Bipolaris victoriae (strain FI3) (NCBI:txid930091)

Nearest PDB structures (foldseek):
  1t6p-assembly2_H  TM=1.000E+00  e=3.019E-08  Rhodotorula toruloides
  1y2m-assembly1_B  TM=1.000E+00  e=3.338E-08  Rhodotorula toruloides
  1y2m-assembly1_A  TM=9.996E-01  e=4.079E-08  Rhodotorula toruloides
  1t6p-assembly1_B  TM=1.001E+00  e=5.242E-08  Rhodotorula toruloides
  1t6p-assembly2_E  TM=1.001E+00  e=6.407E-08  Rhodotorula toruloides

pLDDT: mean 97.68, std 1.65, range [87.25, 98.88]

Solvent-accessible surface area (backbone atoms only — not comparable to full-atom values): 6968 Å² total; per-residue (Å²): 137,87,89,82,67,88,82,62,42,44,68,52,21,58,50,27,43,52,50,28,41,51,48,32,54,52,35,50,52,49,45,54,53,43,53,37,52,36,33,40,93,66,32,84,77,42,44,47,25,56,25,92,61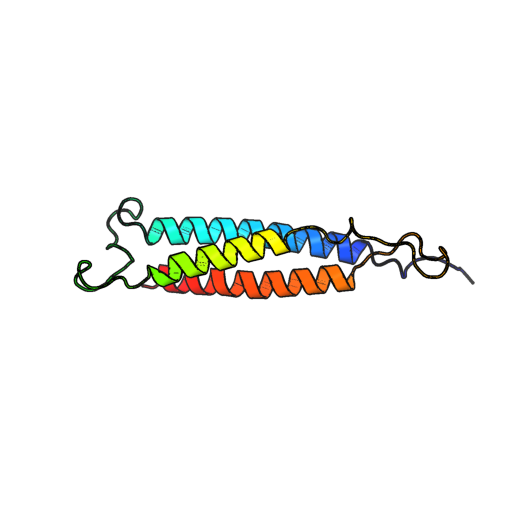,65,57,93,84,33,56,71,41,53,66,54,50,56,50,38,53,50,39,41,51,51,28,54,61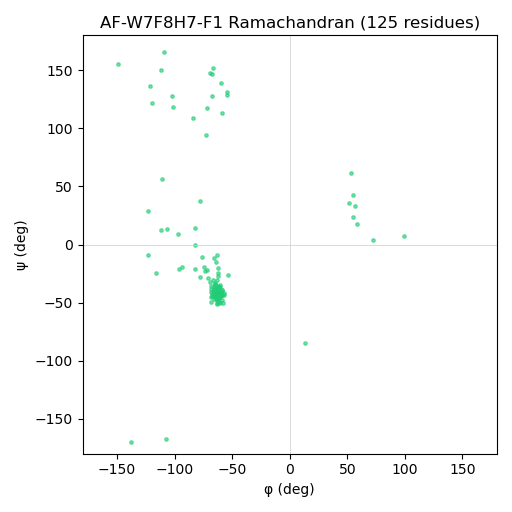,50,34,58,75,59,72,88,68,68,58,65,36,75,95,57,77,34,56,71,65,34,59,25,69,59,32,43,52,45,29,50,53,36,51,56,42,39,50,54,42,50,51,52,40,54,51,64,76,71,100

Secondary structure (DSSP, 8-state):
-----TT--HHHHHHHHHHHHHHHHHHHHHHHHHHHHH-TTTTTTPPGGG-SS-TTT--TTHHHHHHHHHHHHHHHHHTS-SGGG---BTTTTBSS---HHHHHHHHHHHHHHHHHHHHHHHHHHH-